Protein AF-A0A7V8Z0H1-F1 (afdb_monomer_lite)

Secondary structure (DSSP, 8-state):
----S-HHHHHHHH----HHHHHHHHHHHHHHHHHHS-TT-EEEEEEEEEEEE-TT-PEEEEEEEEEEETTEEEEEEEEEEEETTTTEEEEEEEESS----HHHHHHHHHHHHHTT-HHHHHHHHHH---SS---HHHHHHHHHHHHHHHTTSS----

Structure (mmCIF, N/CA/C/O backbone):
data_AF-A0A7V8Z0H1-F1
#
_entry.id   AF-A0A7V8Z0H1-F1
#
loop_
_atom_site.group_PDB
_atom_site.id
_atom_site.type_symbol
_atom_site.label_atom_id
_atom_site.label_alt_id
_atom_site.label_comp_id
_atom_site.label_asym_id
_atom_site.label_entity_id
_atom_site.label_seq_id
_atom_site.pdbx_PDB_ins_code
_atom_site.Cartn_x
_atom_site.Cartn_y
_atom_site.Cartn_z
_atom_site.occupancy
_atom_site.B_iso_or_equiv
_atom_site.auth_seq_id
_atom_site.auth_comp_id
_atom_site.auth_asym_id
_atom_site.auth_atom_id
_atom_site.pdbx_PDB_model_num
ATOM 1 N N . MET A 1 1 ? 2.721 -4.387 8.062 1.00 52.72 1 MET A N 1
ATOM 2 C CA . MET A 1 1 ? 2.190 -4.527 6.690 1.00 52.72 1 MET A CA 1
ATOM 3 C C . MET A 1 1 ? 2.760 -5.813 6.099 1.00 52.72 1 MET A C 1
ATOM 5 O O . MET A 1 1 ? 3.977 -5.933 6.044 1.00 52.72 1 MET A O 1
ATOM 9 N N . ARG A 1 2 ? 1.930 -6.827 5.809 1.00 49.59 2 ARG A N 1
ATOM 10 C CA . ARG A 1 2 ? 2.402 -8.104 5.236 1.00 49.59 2 ARG A CA 1
ATOM 11 C C . ARG A 1 2 ? 2.526 -7.967 3.715 1.00 49.59 2 ARG A C 1
ATOM 13 O O . ARG A 1 2 ? 1.660 -7.363 3.104 1.00 49.59 2 ARG A O 1
ATOM 20 N N . LEU A 1 3 ? 3.624 -8.512 3.185 1.00 55.59 3 LEU A N 1
ATOM 21 C CA . LEU A 1 3 ? 3.937 -8.830 1.783 1.00 55.59 3 LEU A CA 1
ATOM 22 C C . LEU A 1 3 ? 3.192 -7.995 0.722 1.00 55.59 3 LEU A C 1
ATOM 24 O O . LEU A 1 3 ? 2.133 -8.381 0.243 1.00 55.59 3 LEU A O 1
ATOM 28 N N . VAL A 1 4 ? 3.780 -6.853 0.353 1.00 71.69 4 VAL A N 1
ATOM 29 C CA . VAL A 1 4 ? 3.144 -5.881 -0.548 1.00 71.69 4 VAL A CA 1
ATOM 30 C C . VAL A 1 4 ? 3.444 -6.159 -2.021 1.00 71.69 4 VAL A C 1
ATOM 32 O O . VAL A 1 4 ? 2.535 -6.078 -2.829 1.00 71.69 4 VAL A O 1
ATOM 35 N N . ILE A 1 5 ? 4.673 -6.535 -2.389 1.00 85.19 5 ILE A N 1
ATOM 36 C CA . ILE A 1 5 ? 5.058 -6.917 -3.761 1.00 85.19 5 ILE A CA 1
ATOM 37 C C . ILE A 1 5 ? 6.189 -7.946 -3.656 1.00 85.19 5 ILE A C 1
ATOM 39 O O . ILE A 1 5 ? 7.102 -7.741 -2.861 1.00 85.19 5 ILE A O 1
ATOM 43 N N . GLN A 1 6 ? 6.153 -9.041 -4.423 1.00 89.31 6 GLN A N 1
ATOM 44 C CA . GLN A 1 6 ? 7.247 -10.022 -4.445 1.00 89.31 6 GLN A CA 1
ATOM 45 C C . GLN A 1 6 ? 8.370 -9.594 -5.397 1.00 89.31 6 GLN A C 1
ATOM 47 O O . GLN A 1 6 ? 8.119 -9.034 -6.465 1.00 89.31 6 GLN A O 1
ATOM 52 N N . GLN A 1 7 ? 9.620 -9.932 -5.063 1.00 90.88 7 GLN A N 1
ATOM 53 C CA . GLN A 1 7 ? 10.767 -9.664 -5.939 1.00 90.88 7 GLN A CA 1
ATOM 54 C C . GLN A 1 7 ? 10.627 -10.351 -7.305 1.00 90.88 7 GLN A C 1
ATOM 56 O O . GLN A 1 7 ? 10.996 -9.781 -8.327 1.00 90.88 7 GLN A O 1
ATOM 61 N N . THR A 1 8 ? 10.042 -11.548 -7.345 1.00 91.75 8 THR A N 1
ATOM 62 C CA . THR A 1 8 ? 9.727 -12.282 -8.581 1.00 91.75 8 THR A CA 1
ATOM 63 C C . THR A 1 8 ? 8.805 -11.490 -9.505 1.00 91.75 8 THR A C 1
ATOM 65 O O . THR A 1 8 ? 9.056 -11.412 -10.708 1.00 91.75 8 THR A O 1
ATOM 68 N N . ASP A 1 9 ? 7.766 -10.868 -8.953 1.00 91.56 9 ASP A N 1
ATOM 69 C CA . ASP A 1 9 ? 6.839 -10.030 -9.710 1.00 91.56 9 ASP A CA 1
ATOM 70 C C . ASP A 1 9 ? 7.521 -8.741 -10.173 1.00 91.56 9 ASP A C 1
ATOM 72 O O . ASP A 1 9 ? 7.336 -8.316 -11.314 1.00 91.56 9 ASP A O 1
ATOM 76 N N . PHE A 1 10 ? 8.375 -8.156 -9.326 1.00 94.44 10 PHE A N 1
ATOM 77 C CA . PHE A 1 10 ? 9.171 -6.981 -9.679 1.00 94.44 10 PHE A CA 1
ATOM 78 C C . PHE A 1 10 ? 10.102 -7.263 -10.863 1.00 94.44 10 PHE A C 1
ATOM 80 O O . PHE A 1 10 ? 10.134 -6.485 -11.820 1.00 94.44 10 PHE A O 1
ATOM 87 N N . VAL A 1 11 ? 10.816 -8.395 -10.841 1.00 94.44 11 VAL A N 1
ATOM 88 C CA . VAL A 1 11 ? 11.699 -8.801 -11.942 1.00 94.44 11 VAL A CA 1
ATOM 89 C C . VAL A 1 11 ? 10.898 -8.977 -13.229 1.00 94.44 11 VAL A C 1
ATOM 91 O O . VAL A 1 11 ? 11.335 -8.516 -14.282 1.00 94.44 11 VAL A O 1
ATOM 94 N N . LYS A 1 12 ? 9.710 -9.590 -13.169 1.00 93.44 12 LYS A N 1
ATOM 95 C CA . LYS A 1 12 ? 8.842 -9.747 -14.347 1.00 93.44 12 LYS A CA 1
ATOM 96 C C . LYS A 1 12 ? 8.382 -8.399 -14.909 1.00 93.44 12 LYS A C 1
ATOM 98 O O . LYS A 1 12 ? 8.441 -8.212 -16.124 1.00 93.44 12 LYS A O 1
ATOM 103 N N . ALA A 1 13 ? 7.962 -7.474 -14.046 1.00 94.00 13 ALA A N 1
ATOM 104 C CA . ALA A 1 13 ? 7.457 -6.165 -14.452 1.00 94.00 13 ALA A CA 1
ATOM 105 C C . ALA A 1 13 ? 8.573 -5.270 -15.013 1.00 94.00 13 ALA A C 1
ATOM 107 O O . ALA A 1 13 ? 8.498 -4.794 -16.142 1.00 94.00 13 ALA A O 1
ATOM 108 N N . PHE A 1 14 ? 9.664 -5.074 -14.276 1.00 94.06 14 PHE A N 1
ATOM 109 C CA . PHE A 1 14 ? 10.699 -4.121 -14.682 1.00 94.06 14 PHE A CA 1
ATOM 110 C C . PHE A 1 14 ? 11.805 -4.734 -15.557 1.00 94.06 14 PHE A C 1
ATOM 112 O O . PHE A 1 14 ? 12.540 -4.002 -16.225 1.00 94.06 14 PHE A O 1
ATOM 119 N N . ARG A 1 15 ? 11.908 -6.071 -15.616 1.00 92.00 15 ARG A N 1
ATOM 120 C CA . ARG A 1 15 ? 13.036 -6.816 -16.216 1.00 92.00 15 ARG A CA 1
ATOM 121 C C . ARG A 1 15 ? 14.385 -6.410 -15.616 1.00 92.00 15 ARG A C 1
ATOM 123 O O . ARG A 1 15 ? 15.381 -6.295 -16.327 1.00 92.00 15 ARG A O 1
ATOM 130 N N . LEU A 1 16 ? 14.382 -6.168 -14.309 1.00 92.00 16 LEU A N 1
ATOM 131 C CA . LEU A 1 16 ? 15.544 -5.819 -13.498 1.00 92.00 16 LEU A CA 1
ATOM 132 C C . LEU A 1 16 ? 15.784 -6.953 -12.503 1.00 92.00 16 LEU A C 1
ATOM 134 O O . LEU A 1 16 ? 14.843 -7.414 -11.865 1.00 92.00 16 LEU A O 1
ATOM 138 N N . THR A 1 17 ? 17.026 -7.411 -12.375 1.00 89.38 17 THR A N 1
ATOM 139 C CA . THR A 1 17 ? 17.398 -8.528 -11.485 1.00 89.38 17 THR A CA 1
ATOM 140 C C . THR A 1 17 ? 18.173 -8.077 -10.246 1.00 89.38 17 THR A C 1
ATOM 142 O O . THR A 1 17 ? 18.504 -8.900 -9.401 1.00 89.38 17 THR A O 1
ATOM 145 N N . ASP A 1 18 ? 18.480 -6.785 -10.145 1.00 88.56 18 ASP A N 1
ATOM 146 C CA . ASP A 1 18 ? 19.261 -6.194 -9.060 1.00 88.56 18 ASP A CA 1
ATOM 147 C C . ASP A 1 18 ? 18.405 -6.028 -7.793 1.00 88.56 18 ASP A C 1
ATOM 149 O O . ASP A 1 18 ? 17.353 -5.378 -7.821 1.00 88.56 18 ASP A O 1
ATOM 153 N N . SER A 1 19 ? 18.861 -6.605 -6.677 1.00 88.50 19 SER A N 1
ATOM 154 C CA . SER A 1 19 ? 18.176 -6.533 -5.383 1.00 88.50 19 SER A CA 1
ATOM 155 C C . SER A 1 19 ? 18.091 -5.105 -4.848 1.00 88.50 19 SER A C 1
ATOM 157 O O . SER A 1 19 ? 17.083 -4.750 -4.246 1.00 88.50 19 SER A O 1
ATOM 159 N N . ILE A 1 20 ? 19.079 -4.254 -5.142 1.00 92.94 20 ILE A N 1
ATOM 160 C CA . ILE A 1 20 ? 19.093 -2.857 -4.687 1.00 92.94 20 ILE A CA 1
ATOM 161 C C . ILE A 1 20 ? 17.933 -2.080 -5.321 1.00 92.94 20 ILE A C 1
ATOM 163 O O . ILE A 1 20 ? 17.272 -1.271 -4.674 1.00 92.94 20 ILE A O 1
ATOM 167 N N . GLN A 1 21 ? 17.650 -2.331 -6.599 1.00 93.38 21 GLN A N 1
ATOM 168 C CA . GLN A 1 21 ? 16.559 -1.660 -7.313 1.00 93.38 21 GLN A CA 1
ATOM 169 C C . GLN A 1 21 ? 15.197 -2.133 -6.806 1.00 93.38 21 GLN A C 1
ATOM 171 O O . GLN A 1 21 ? 14.266 -1.335 -6.703 1.00 93.38 21 GLN A O 1
ATOM 176 N N . TYR A 1 22 ? 15.090 -3.414 -6.453 1.00 94.75 22 TYR A N 1
ATOM 177 C CA . TYR A 1 22 ? 13.901 -3.941 -5.796 1.00 94.75 22 TYR A CA 1
ATOM 178 C C . TYR A 1 22 ? 13.662 -3.267 -4.437 1.00 94.75 22 TYR A C 1
ATOM 180 O O . TYR A 1 22 ? 12.550 -2.810 -4.182 1.00 94.75 22 TYR A O 1
ATOM 188 N N . GLU A 1 23 ? 14.694 -3.138 -3.602 1.00 93.62 23 GLU A N 1
ATOM 189 C CA . GLU A 1 23 ? 14.595 -2.468 -2.299 1.00 93.62 23 GLU A CA 1
ATOM 190 C C . GLU A 1 23 ? 14.170 -1.002 -2.445 1.00 93.62 23 GLU A C 1
ATOM 192 O O . GLU A 1 23 ? 13.203 -0.576 -1.817 1.00 93.62 23 GLU A O 1
ATOM 197 N N . GLN A 1 24 ? 14.796 -0.254 -3.360 1.00 94.06 24 GLN A N 1
ATOM 198 C CA . GLN A 1 24 ? 14.418 1.136 -3.649 1.00 94.06 24 GLN A CA 1
ATOM 199 C C . GLN A 1 24 ? 12.954 1.270 -4.081 1.00 94.06 24 GLN A C 1
ATOM 201 O O . GLN A 1 24 ? 12.252 2.202 -3.678 1.00 94.06 24 GLN A O 1
ATOM 206 N N . PHE A 1 25 ? 12.487 0.353 -4.928 1.00 95.00 25 PHE A N 1
ATOM 207 C CA . PHE A 1 25 ? 11.098 0.332 -5.362 1.00 95.00 25 PHE A CA 1
ATOM 208 C C . PHE A 1 25 ? 10.155 0.016 -4.196 1.00 95.00 25 PHE A C 1
ATOM 210 O O . PHE A 1 25 ? 9.154 0.710 -4.004 1.00 95.00 25 PHE A O 1
ATOM 217 N N . TYR A 1 26 ? 10.497 -0.989 -3.391 1.00 93.31 26 TYR A N 1
ATOM 218 C CA . TYR A 1 26 ? 9.709 -1.419 -2.243 1.00 93.31 26 TYR A CA 1
ATOM 219 C C . TYR A 1 26 ? 9.565 -0.310 -1.192 1.00 93.31 26 TYR A C 1
ATOM 221 O O . TYR A 1 26 ? 8.457 -0.037 -0.718 1.00 93.31 26 TYR A O 1
ATOM 229 N N . GLU A 1 27 ? 10.661 0.373 -0.859 1.00 92.81 27 GLU A N 1
ATOM 230 C CA . GLU A 1 27 ? 10.659 1.518 0.054 1.00 92.81 27 GLU A CA 1
ATOM 231 C C . GLU A 1 27 ? 9.777 2.649 -0.471 1.00 92.81 27 GLU A C 1
ATOM 233 O O . GLU A 1 27 ? 8.964 3.211 0.268 1.00 92.81 27 GLU A O 1
ATOM 238 N N . LYS A 1 28 ? 9.888 2.957 -1.767 1.00 93.44 28 LYS A N 1
ATOM 239 C CA . LYS A 1 28 ? 9.0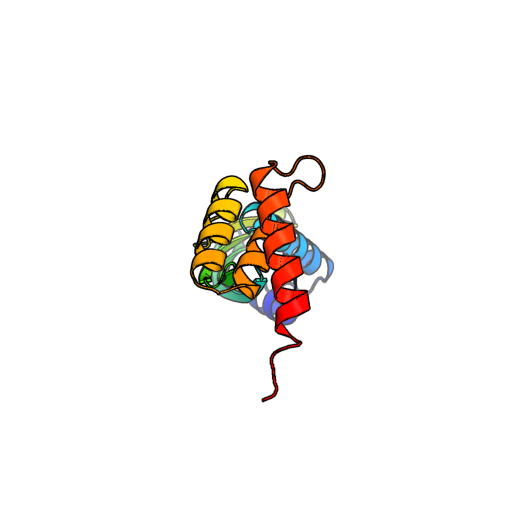84 4.004 -2.393 1.00 93.44 28 LYS A CA 1
ATOM 240 C C . LYS A 1 28 ? 7.591 3.673 -2.348 1.00 93.44 28 LYS A C 1
ATOM 242 O O . LYS A 1 28 ? 6.808 4.536 -1.960 1.00 93.44 28 LYS A O 1
ATOM 247 N N . VAL A 1 29 ? 7.196 2.449 -2.704 1.00 93.12 29 VAL A N 1
ATOM 248 C CA . VAL A 1 29 ? 5.795 1.992 -2.630 1.00 93.12 29 VAL A CA 1
ATOM 249 C C . VAL A 1 29 ? 5.279 2.053 -1.194 1.00 93.12 29 VAL A C 1
ATOM 251 O O . VAL A 1 29 ? 4.195 2.577 -0.952 1.00 93.12 29 VAL A O 1
ATOM 254 N N . THR A 1 30 ? 6.072 1.581 -0.232 1.00 91.44 30 THR A N 1
ATOM 255 C CA . THR A 1 30 ? 5.709 1.602 1.193 1.00 91.44 30 THR A CA 1
ATOM 256 C C . THR A 1 30 ? 5.482 3.024 1.698 1.00 91.44 30 THR A C 1
ATOM 258 O O . THR A 1 30 ? 4.509 3.274 2.407 1.00 91.44 30 THR A O 1
ATOM 261 N N . LYS A 1 31 ? 6.346 3.966 1.305 1.00 91.50 31 LYS A N 1
ATOM 262 C CA . LYS A 1 31 ? 6.202 5.376 1.667 1.00 91.50 31 LYS A CA 1
ATOM 263 C C . LYS A 1 31 ? 4.919 5.984 1.095 1.00 91.50 31 LYS A C 1
ATOM 265 O O . LYS A 1 31 ? 4.169 6.599 1.840 1.00 91.50 31 LYS A O 1
ATOM 270 N N . GLU A 1 32 ? 4.650 5.782 -0.194 1.00 92.62 32 GLU A N 1
ATOM 271 C CA . GLU A 1 32 ? 3.433 6.302 -0.837 1.00 92.62 32 GLU A CA 1
ATOM 272 C C . GLU A 1 32 ? 2.161 5.716 -0.201 1.00 92.62 32 GLU A C 1
ATOM 274 O O . GLU A 1 32 ? 1.202 6.443 0.036 1.00 92.62 32 GLU A O 1
ATOM 279 N N . LEU A 1 33 ? 2.161 4.422 0.148 1.00 90.44 33 LEU A N 1
ATOM 280 C CA . LEU A 1 33 ? 1.045 3.798 0.868 1.00 90.44 33 LEU A CA 1
ATOM 281 C C . LEU A 1 33 ? 0.841 4.408 2.258 1.00 90.44 33 LEU A C 1
ATOM 283 O O . LEU A 1 33 ? -0.296 4.663 2.638 1.00 90.44 33 LEU A O 1
ATOM 287 N N . ALA A 1 34 ? 1.916 4.659 3.009 1.00 86.75 34 ALA A N 1
ATOM 288 C CA . ALA A 1 34 ? 1.832 5.243 4.347 1.00 86.75 34 ALA A CA 1
ATOM 289 C C . ALA A 1 34 ? 1.327 6.698 4.346 1.00 86.75 34 ALA A C 1
ATOM 291 O O . ALA A 1 34 ? 0.773 7.149 5.344 1.00 86.75 34 ALA A O 1
ATOM 292 N N . GLU A 1 35 ? 1.514 7.430 3.244 1.00 86.75 35 GLU A N 1
ATOM 293 C CA . GLU A 1 35 ? 1.016 8.802 3.096 1.00 86.75 35 GLU A CA 1
ATOM 294 C C . GLU A 1 35 ? -0.496 8.856 2.818 1.00 86.75 35 GLU A C 1
ATOM 296 O O . GLU A 1 35 ? -1.156 9.816 3.215 1.00 86.75 35 GLU A O 1
ATOM 301 N N . ILE A 1 36 ? -1.056 7.837 2.155 1.00 86.75 36 ILE A N 1
ATOM 302 C CA . ILE A 1 36 ? -2.465 7.838 1.722 1.00 86.75 36 ILE A CA 1
ATOM 303 C C . ILE A 1 36 ? -3.369 6.924 2.554 1.00 86.75 36 ILE A C 1
ATOM 305 O O . ILE A 1 36 ? -4.576 7.152 2.614 1.00 86.75 36 ILE A O 1
ATOM 309 N N . LEU A 1 37 ? -2.820 5.873 3.167 1.00 86.12 37 LEU A N 1
ATOM 310 C CA . LEU A 1 37 ? -3.578 4.911 3.959 1.00 86.12 37 LEU A CA 1
ATOM 311 C C . LEU A 1 37 ? -3.469 5.221 5.447 1.00 86.12 37 LEU A C 1
ATOM 313 O O . LEU A 1 37 ? -2.411 5.563 5.970 1.00 86.12 37 LEU A O 1
ATOM 317 N N . HIS A 1 38 ? -4.576 5.011 6.154 1.00 81.12 38 HIS A N 1
ATOM 318 C CA . HIS A 1 38 ? -4.577 5.048 7.608 1.00 81.12 38 HIS A CA 1
ATOM 319 C C . HIS A 1 38 ? -3.642 3.955 8.177 1.00 81.12 38 HIS A C 1
ATOM 321 O O . HIS A 1 38 ? -3.641 2.844 7.645 1.00 81.12 38 HIS A O 1
ATOM 327 N N . PRO A 1 39 ? -2.918 4.177 9.295 1.00 76.94 39 PRO A N 1
ATOM 328 C CA . PRO A 1 39 ? -2.006 3.175 9.873 1.00 76.94 39 PRO A CA 1
ATOM 329 C C . PRO A 1 39 ? -2.628 1.819 10.239 1.00 76.94 39 PRO A C 1
ATOM 331 O O . PRO A 1 39 ? -1.918 0.826 10.373 1.00 76.94 39 PRO A O 1
ATOM 334 N N . LEU A 1 40 ? -3.948 1.780 10.431 1.00 75.50 40 LEU A N 1
ATOM 335 C CA . LEU A 1 40 ? -4.703 0.546 10.690 1.00 75.50 40 LEU A CA 1
ATOM 336 C C . LEU A 1 40 ? -5.209 -0.152 9.424 1.00 75.50 40 LEU A C 1
ATOM 338 O O . LEU A 1 40 ? -5.760 -1.248 9.522 1.00 75.50 40 LEU A O 1
ATOM 342 N N . ALA A 1 41 ? -5.072 0.474 8.256 1.00 84.62 41 ALA A N 1
ATOM 343 C CA . ALA A 1 41 ? -5.416 -0.171 7.006 1.00 84.62 41 ALA A CA 1
ATOM 344 C C . ALA A 1 41 ? -4.419 -1.299 6.714 1.00 84.62 41 ALA A C 1
ATOM 346 O O . ALA A 1 41 ? -3.215 -1.199 6.960 1.00 84.62 41 ALA A O 1
ATOM 347 N N . VAL A 1 42 ? -4.938 -2.384 6.164 1.00 87.62 42 VAL A N 1
ATOM 348 C CA . VAL A 1 42 ? -4.186 -3.552 5.740 1.00 87.62 42 VAL A CA 1
ATOM 349 C C . VAL A 1 42 ? -4.272 -3.614 4.226 1.00 87.62 42 VAL A C 1
ATOM 351 O O . VAL A 1 42 ? -5.353 -3.646 3.653 1.00 87.62 42 VAL A O 1
ATOM 354 N N . VAL A 1 43 ? -3.123 -3.620 3.559 1.00 89.50 43 VAL A N 1
ATOM 355 C CA . VAL A 1 43 ? -3.067 -3.924 2.128 1.00 89.50 43 VAL A CA 1
ATOM 356 C C . VAL A 1 43 ? -3.241 -5.433 1.970 1.00 89.50 43 VAL A C 1
ATOM 358 O O . VAL A 1 43 ? -2.399 -6.194 2.445 1.00 89.50 43 VAL A O 1
ATOM 361 N N . ASP A 1 44 ? -4.346 -5.856 1.355 1.00 87.12 44 ASP A N 1
ATOM 362 C CA . ASP A 1 44 ? -4.713 -7.272 1.217 1.00 87.12 44 ASP A CA 1
ATOM 363 C C . ASP A 1 44 ? -4.010 -7.907 0.013 1.00 87.12 44 ASP A C 1
ATOM 365 O O . ASP A 1 44 ? -3.513 -9.031 0.079 1.00 87.12 44 ASP A O 1
ATOM 369 N N . ASN A 1 45 ? -3.984 -7.184 -1.107 1.00 84.94 45 ASN A N 1
ATOM 370 C CA . ASN A 1 45 ? -3.220 -7.540 -2.293 1.00 84.94 45 ASN A CA 1
ATOM 371 C C . ASN A 1 45 ? -2.706 -6.270 -2.978 1.00 84.94 45 ASN A C 1
ATOM 373 O O . ASN A 1 45 ? -3.380 -5.243 -2.999 1.00 84.94 45 ASN A O 1
ATOM 377 N N . LEU A 1 46 ? -1.506 -6.342 -3.543 1.00 90.88 46 LEU A N 1
ATOM 378 C CA . LEU A 1 46 ? -0.975 -5.323 -4.434 1.00 90.88 46 LEU A CA 1
ATOM 379 C C . LEU A 1 46 ? -0.077 -6.016 -5.454 1.00 90.88 46 LEU A C 1
ATOM 381 O O . LEU A 1 46 ? 0.742 -6.866 -5.114 1.00 90.88 46 LEU A O 1
ATOM 385 N N . GLY A 1 47 ? -0.274 -5.693 -6.723 1.00 92.31 47 GLY A N 1
ATOM 386 C CA . GLY A 1 47 ? 0.475 -6.299 -7.810 1.00 92.31 47 GLY A CA 1
ATOM 387 C C . GLY A 1 47 ? 0.508 -5.405 -9.035 1.00 92.31 47 GLY A C 1
ATOM 388 O O . GLY A 1 47 ? -0.008 -4.286 -9.034 1.00 92.31 47 GLY A O 1
ATOM 389 N N . PHE A 1 48 ? 1.130 -5.915 -10.089 1.00 94.25 48 PHE A N 1
ATOM 390 C CA . PHE A 1 48 ? 1.289 -5.207 -11.350 1.00 94.25 48 PHE A CA 1
ATOM 391 C C . PHE A 1 48 ? 0.132 -5.536 -12.294 1.00 94.25 48 PHE A C 1
ATOM 393 O O . PHE A 1 48 ? -0.112 -6.700 -12.600 1.00 94.25 48 PHE A O 1
ATOM 400 N N . ALA A 1 49 ? -0.579 -4.509 -12.752 1.00 91.62 49 ALA A N 1
ATOM 401 C CA . ALA A 1 49 ? -1.709 -4.640 -13.668 1.00 91.62 49 ALA A CA 1
ATOM 402 C C . ALA A 1 49 ? -1.277 -4.559 -15.137 1.00 91.62 49 ALA A C 1
ATOM 404 O O . ALA A 1 49 ? -1.784 -5.294 -15.979 1.00 91.62 49 ALA A O 1
ATOM 405 N N . SER A 1 50 ? -0.345 -3.661 -15.456 1.00 92.19 50 SER A N 1
ATOM 406 C CA . SER A 1 50 ? 0.155 -3.478 -16.818 1.00 92.19 50 SER A CA 1
ATOM 407 C C . SER A 1 50 ? 1.608 -3.013 -16.805 1.00 92.19 50 SER A C 1
ATOM 409 O O . SER A 1 50 ? 2.120 -2.517 -15.797 1.00 92.19 50 SER A O 1
ATOM 411 N N . THR A 1 51 ? 2.305 -3.216 -17.921 1.00 95.62 51 THR A N 1
ATOM 412 C CA . THR A 1 51 ? 3.695 -2.796 -18.094 1.00 95.62 51 THR A CA 1
ATOM 413 C C . THR A 1 51 ? 3.958 -2.459 -19.553 1.00 95.62 51 THR A C 1
ATOM 415 O O . THR A 1 51 ? 3.625 -3.245 -20.438 1.00 95.62 51 THR A O 1
ATOM 418 N N . TRP A 1 52 ? 4.604 -1.325 -19.810 1.00 95.75 52 TRP A N 1
ATOM 419 C CA . TRP A 1 52 ? 5.031 -0.927 -21.151 1.00 95.75 52 TRP A CA 1
ATOM 420 C C . TRP A 1 52 ? 6.330 -0.113 -21.102 1.00 95.75 52 TRP A C 1
ATOM 422 O O . TRP A 1 52 ? 6.803 0.273 -20.032 1.00 95.75 52 TRP A O 1
ATOM 432 N N . ARG A 1 53 ? 6.961 0.103 -22.259 1.00 96.12 53 ARG A N 1
ATOM 433 C CA . ARG A 1 53 ? 8.203 0.880 -22.374 1.00 96.12 53 ARG A CA 1
ATOM 434 C C . ARG A 1 53 ? 8.022 2.043 -23.327 1.00 96.12 53 ARG A C 1
ATOM 436 O O . ARG A 1 53 ? 7.472 1.856 -24.409 1.00 96.12 53 ARG A O 1
ATOM 443 N N . ASP A 1 54 ? 8.502 3.214 -22.929 1.00 94.12 54 ASP A N 1
ATOM 444 C CA . ASP A 1 54 ? 8.511 4.382 -23.807 1.00 94.12 54 ASP A CA 1
ATOM 445 C C . ASP A 1 54 ? 9.709 4.371 -24.769 1.00 94.12 54 ASP A C 1
ATOM 447 O O . ASP A 1 54 ? 10.620 3.544 -24.665 1.00 94.12 54 ASP A O 1
ATOM 451 N N . ALA A 1 55 ? 9.713 5.314 -25.716 1.00 91.88 55 ALA A N 1
ATOM 452 C CA . ALA A 1 55 ? 10.797 5.476 -26.684 1.00 91.88 55 ALA A CA 1
ATOM 453 C C . ALA A 1 55 ? 12.156 5.795 -26.026 1.00 91.88 55 ALA A C 1
ATOM 455 O O . ALA A 1 55 ? 13.202 5.490 -26.593 1.00 91.88 55 ALA A O 1
ATOM 456 N N . GLY A 1 56 ? 12.154 6.365 -24.815 1.00 91.31 56 GLY A N 1
ATOM 457 C CA . GLY A 1 56 ? 13.355 6.616 -24.015 1.00 91.31 56 GLY A CA 1
ATOM 458 C C . GLY A 1 56 ? 13.872 5.377 -23.273 1.00 91.31 56 GLY A C 1
ATOM 459 O O . GLY A 1 56 ? 14.909 5.441 -22.611 1.00 91.31 56 GLY A O 1
ATOM 460 N N . GLY A 1 57 ? 13.170 4.245 -23.372 1.00 92.38 57 GLY A N 1
ATOM 461 C CA . GLY A 1 57 ? 13.504 3.007 -22.681 1.00 92.38 57 GLY A CA 1
ATOM 462 C C . GLY A 1 57 ? 13.151 3.007 -21.193 1.00 92.38 57 GLY A C 1
ATOM 463 O O . GLY A 1 57 ? 13.616 2.116 -20.474 1.00 92.38 57 GLY A O 1
ATOM 464 N N . ASN A 1 58 ? 12.346 3.963 -20.716 1.00 96.12 58 ASN A N 1
ATOM 465 C CA . ASN A 1 58 ? 11.796 3.907 -19.364 1.00 96.12 58 ASN A CA 1
ATOM 466 C C . ASN A 1 58 ? 10.699 2.848 -19.313 1.00 96.12 58 ASN A C 1
ATOM 468 O O . ASN A 1 58 ? 9.953 2.659 -20.274 1.00 96.12 58 ASN A O 1
ATOM 472 N N . THR A 1 59 ? 10.607 2.144 -18.188 1.00 97.19 59 THR A N 1
ATOM 473 C CA . THR A 1 59 ? 9.589 1.102 -18.000 1.00 97.19 59 THR A CA 1
ATOM 474 C C . THR A 1 59 ? 8.482 1.639 -17.113 1.00 97.19 59 THR A C 1
ATOM 476 O O . THR A 1 59 ? 8.741 2.006 -15.971 1.00 97.19 59 THR A O 1
ATOM 479 N N . HIS A 1 60 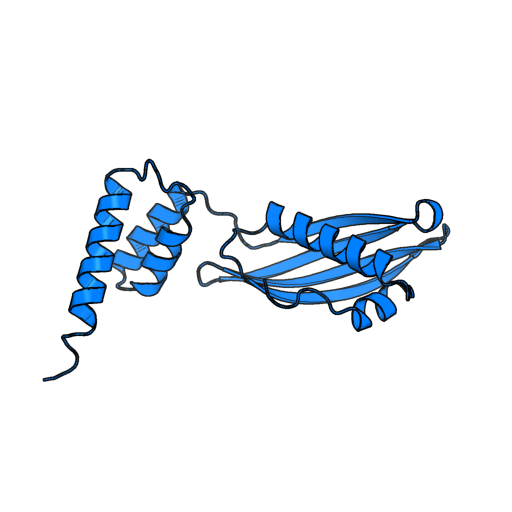? 7.272 1.699 -17.653 1.00 97.69 60 HIS A N 1
ATOM 480 C CA . HIS A 1 60 ? 6.060 2.163 -16.990 1.00 97.69 60 HIS A CA 1
ATOM 481 C C . HIS A 1 60 ? 5.271 0.959 -16.507 1.00 97.69 60 HIS A C 1
ATOM 483 O O . HIS A 1 60 ? 5.143 -0.030 -17.227 1.00 97.69 60 HIS A O 1
ATOM 489 N N . VAL A 1 61 ? 4.759 1.042 -15.289 1.00 97.06 61 VAL A N 1
ATOM 490 C CA . VAL A 1 61 ? 4.101 -0.054 -14.594 1.00 97.06 61 VAL A CA 1
ATOM 491 C C . VAL A 1 61 ? 2.904 0.489 -13.830 1.00 97.06 61 VAL A C 1
ATOM 493 O O . VAL A 1 61 ? 3.044 1.384 -12.995 1.00 97.06 61 VAL A O 1
ATOM 496 N N . THR A 1 62 ? 1.731 -0.082 -14.081 1.00 97.00 62 THR A N 1
ATOM 497 C CA . THR A 1 62 ? 0.526 0.210 -13.302 1.00 97.00 62 THR A CA 1
ATOM 498 C C . THR A 1 62 ? 0.415 -0.786 -12.155 1.00 97.00 62 THR A C 1
ATOM 500 O O . THR A 1 62 ? 0.552 -1.993 -12.359 1.00 97.00 62 THR A O 1
ATOM 503 N N . LEU A 1 63 ? 0.145 -0.287 -10.953 1.00 95.00 63 LEU A N 1
ATOM 504 C CA . LEU A 1 63 ? -0.182 -1.081 -9.775 1.00 95.00 63 LEU A CA 1
ATOM 505 C C . LEU A 1 63 ? -1.695 -1.155 -9.587 1.00 95.00 63 LEU A C 1
ATOM 507 O O . LEU A 1 63 ? -2.397 -0.167 -9.799 1.00 95.00 63 LEU A O 1
ATOM 511 N N . LYS A 1 64 ? -2.181 -2.311 -9.137 1.00 94.88 64 LYS A N 1
ATOM 512 C CA . LYS A 1 64 ? -3.569 -2.501 -8.709 1.00 94.88 64 LYS A CA 1
ATOM 513 C C . LYS A 1 64 ? -3.634 -3.472 -7.541 1.00 94.88 64 LYS A C 1
ATOM 515 O O . LYS A 1 64 ? -2.863 -4.431 -7.464 1.00 94.88 64 LYS A O 1
ATOM 520 N N . GLY A 1 65 ? -4.554 -3.207 -6.630 1.00 92.94 65 GLY A N 1
ATOM 521 C CA . GLY A 1 65 ? -4.708 -3.963 -5.407 1.00 92.94 65 GLY A CA 1
ATOM 522 C C . GLY A 1 65 ? -5.971 -3.591 -4.648 1.00 92.94 65 GLY A C 1
ATOM 523 O O . GLY A 1 65 ? -6.831 -2.854 -5.127 1.00 92.94 65 GLY A O 1
ATOM 524 N N . THR A 1 66 ? -6.060 -4.091 -3.428 1.00 93.19 66 THR A N 1
ATOM 525 C CA . THR A 1 66 ? -7.130 -3.803 -2.483 1.00 93.19 66 THR A CA 1
ATOM 526 C C . THR A 1 66 ? -6.542 -3.598 -1.101 1.00 93.19 66 THR A C 1
ATOM 528 O O . THR A 1 66 ? -5.593 -4.276 -0.700 1.00 93.19 66 THR A O 1
ATOM 531 N N . ALA A 1 67 ? -7.125 -2.654 -0.376 1.00 91.38 67 ALA A N 1
ATOM 532 C CA . ALA A 1 67 ? -6.852 -2.430 1.028 1.00 91.38 67 ALA A CA 1
ATOM 533 C C . ALA A 1 67 ? -8.141 -2.582 1.834 1.00 91.38 67 ALA A C 1
ATOM 535 O O . ALA A 1 67 ? -9.223 -2.181 1.393 1.00 91.38 67 ALA A O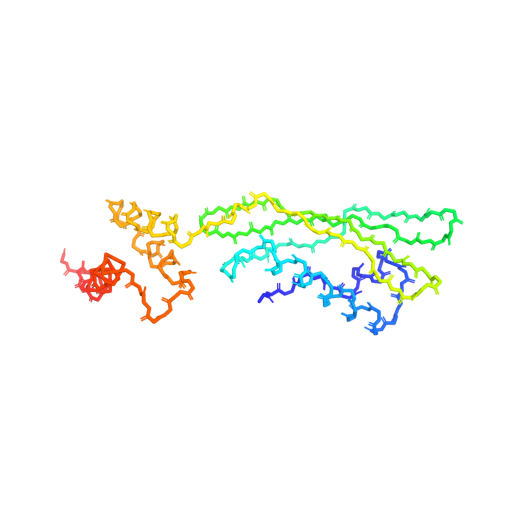 1
ATOM 536 N N . SER A 1 68 ? -8.011 -3.142 3.027 1.00 88.31 68 SER A N 1
ATOM 537 C CA . SER A 1 68 ? -9.069 -3.252 4.012 1.00 88.31 68 SER A CA 1
ATOM 538 C C . SER A 1 68 ? -8.772 -2.359 5.212 1.00 88.31 68 SER A C 1
ATOM 540 O O . SER A 1 68 ? -7.644 -2.231 5.673 1.00 88.31 68 SER A O 1
ATOM 542 N N . GLY A 1 69 ? -9.795 -1.699 5.730 1.00 82.75 69 GLY A N 1
ATOM 543 C CA . GLY A 1 69 ? -9.690 -0.849 6.906 1.00 82.75 69 GLY A CA 1
ATOM 544 C C . GLY A 1 69 ? -11.077 -0.418 7.338 1.00 82.75 69 GLY A C 1
ATOM 545 O O . GLY A 1 69 ? -11.940 -0.195 6.492 1.00 82.75 69 GLY A O 1
ATOM 546 N N . PHE A 1 70 ? -11.305 -0.329 8.651 1.00 75.38 70 PHE A N 1
ATOM 547 C CA . PHE A 1 70 ? -12.572 0.186 9.188 1.00 75.38 70 PHE A CA 1
ATOM 548 C C . PHE A 1 70 ? -13.813 -0.552 8.651 1.00 75.38 70 PHE A C 1
ATOM 550 O O . PHE A 1 70 ? -14.778 0.061 8.203 1.00 75.38 70 PHE A O 1
ATOM 557 N N . GLY A 1 71 ? -13.740 -1.887 8.583 1.00 72.44 71 GLY A N 1
ATOM 558 C CA . GLY A 1 71 ? -14.836 -2.727 8.083 1.00 72.44 71 GLY A CA 1
ATOM 559 C C . GLY A 1 71 ? -15.112 -2.608 6.578 1.00 72.44 71 GLY A C 1
ATOM 560 O O . GLY A 1 71 ? -16.028 -3.250 6.070 1.00 72.44 71 GLY A O 1
ATOM 561 N N . ARG A 1 72 ? -14.326 -1.818 5.838 1.00 80.38 72 ARG A N 1
ATOM 562 C CA . ARG A 1 72 ? -14.470 -1.618 4.394 1.00 80.38 72 ARG A CA 1
ATOM 563 C C . ARG A 1 72 ? -13.279 -2.200 3.656 1.00 80.38 72 ARG A C 1
ATOM 565 O O . ARG A 1 72 ? -12.155 -2.183 4.149 1.00 80.38 72 ARG A O 1
ATOM 572 N N . ARG A 1 73 ? -13.534 -2.679 2.442 1.00 88.94 73 ARG A N 1
ATOM 573 C CA . ARG A 1 73 ? -12.508 -3.098 1.489 1.00 88.94 73 ARG A CA 1
ATOM 574 C C . ARG A 1 73 ? -12.640 -2.258 0.230 1.00 88.94 73 ARG A C 1
ATOM 576 O O . ARG A 1 73 ? -13.744 -2.128 -0.299 1.00 88.94 73 ARG A O 1
ATOM 583 N N . LYS A 1 74 ? -11.539 -1.655 -0.203 1.00 92.12 74 LYS A N 1
ATOM 584 C CA . LYS A 1 74 ? -11.511 -0.654 -1.271 1.00 92.12 74 LYS A CA 1
ATOM 585 C C . LYS A 1 74 ? -10.328 -0.852 -2.203 1.00 92.12 74 LYS A C 1
ATOM 587 O O . LYS A 1 74 ? -9.355 -1.518 -1.846 1.00 92.12 74 LYS A O 1
ATOM 592 N N . GLU A 1 75 ? -10.452 -0.315 -3.413 1.00 93.12 75 GLU A N 1
ATOM 593 C CA . GLU A 1 75 ? -9.408 -0.417 -4.426 1.00 93.12 75 GLU A CA 1
ATOM 594 C C . GLU A 1 75 ? -8.243 0.525 -4.101 1.00 93.12 75 GLU A C 1
ATOM 596 O O . GLU A 1 75 ? -8.432 1.658 -3.645 1.00 93.12 75 GLU A O 1
ATOM 601 N N . ILE A 1 76 ? -7.033 0.027 -4.344 1.00 93.62 76 ILE A N 1
ATOM 602 C CA . ILE A 1 76 ? -5.811 0.824 -4.395 1.00 93.62 76 ILE A CA 1
ATOM 603 C C . ILE A 1 76 ? -5.181 0.639 -5.770 1.00 93.62 76 ILE A C 1
ATOM 605 O O . ILE A 1 76 ? -5.184 -0.459 -6.335 1.00 93.62 76 ILE A O 1
ATOM 609 N N . GLY A 1 77 ? -4.600 1.701 -6.301 1.00 94.56 77 GLY A N 1
ATOM 610 C CA . GLY A 1 77 ? -3.918 1.652 -7.582 1.00 94.56 77 GLY A CA 1
ATOM 611 C C . GLY A 1 77 ? -2.817 2.686 -7.662 1.00 94.56 77 GLY A C 1
ATOM 612 O O . GLY A 1 77 ? -2.613 3.481 -6.751 1.00 94.56 77 GLY A O 1
ATOM 613 N N . GLY A 1 78 ? -2.055 2.664 -8.741 1.00 95.75 78 GLY A N 1
ATOM 614 C CA . GLY A 1 78 ? -0.975 3.622 -8.903 1.00 95.75 78 GLY A CA 1
ATOM 615 C C . GLY A 1 78 ? -0.195 3.413 -10.177 1.00 95.75 78 GLY A C 1
ATOM 616 O O . GLY A 1 78 ? -0.407 2.450 -10.910 1.00 95.75 78 GLY A O 1
ATOM 617 N N . GLU A 1 79 ? 0.742 4.313 -10.417 1.00 96.94 79 GLU A N 1
ATOM 618 C CA . GLU A 1 79 ? 1.615 4.262 -11.580 1.00 96.94 79 GLU A CA 1
ATOM 619 C C . GLU A 1 79 ? 3.046 4.542 -11.155 1.00 96.94 79 GLU A C 1
ATOM 621 O O . GLU A 1 79 ? 3.318 5.491 -10.415 1.00 96.94 79 GLU A O 1
ATOM 626 N N . PHE A 1 80 ? 3.958 3.707 -11.640 1.00 96.88 80 PHE A N 1
ATOM 627 C CA . PHE A 1 80 ? 5.386 3.813 -11.405 1.00 96.88 80 PHE A CA 1
ATOM 628 C C . PHE A 1 80 ? 6.162 3.711 -12.706 1.00 96.88 80 PHE A C 1
ATOM 630 O O . PHE A 1 80 ? 5.822 2.960 -13.613 1.00 96.88 80 PHE A O 1
ATOM 637 N N . VAL A 1 81 ? 7.256 4.453 -12.768 1.00 97.06 81 VAL A N 1
ATOM 638 C CA . VAL A 1 81 ? 8.151 4.538 -13.910 1.00 97.06 81 VAL A CA 1
ATOM 639 C C . VAL A 1 81 ? 9.572 4.318 -13.423 1.00 97.06 81 VAL A C 1
ATOM 641 O O . VAL A 1 81 ? 10.058 5.031 -12.541 1.00 97.06 81 VAL A O 1
ATOM 644 N N . TRP A 1 82 ? 10.251 3.343 -14.019 1.00 97.19 82 TRP A N 1
ATOM 645 C CA . TRP A 1 82 ? 11.691 3.171 -13.902 1.00 97.19 82 TRP A CA 1
ATOM 646 C C . TRP A 1 82 ? 12.403 4.067 -14.912 1.00 97.19 82 TRP A C 1
ATOM 648 O O . TRP A 1 82 ? 12.340 3.833 -16.123 1.00 97.19 82 TRP A O 1
ATOM 658 N N . LEU A 1 83 ? 13.097 5.083 -14.404 1.00 95.81 83 LEU A N 1
ATOM 659 C CA . LEU A 1 83 ? 13.878 6.025 -15.196 1.00 95.81 83 LE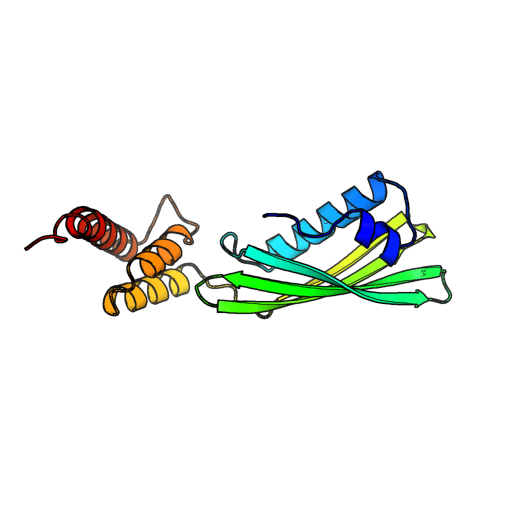U A CA 1
ATOM 660 C C . LEU A 1 83 ? 15.268 5.436 -15.434 1.00 95.81 83 LEU A C 1
ATOM 662 O O . LEU A 1 83 ? 16.166 5.593 -14.604 1.00 95.81 83 LEU A O 1
ATOM 666 N N . LYS A 1 84 ? 15.452 4.759 -16.573 1.00 92.38 84 LYS A N 1
ATOM 667 C CA . LYS A 1 84 ? 16.648 3.946 -16.864 1.00 92.38 84 LYS A CA 1
ATOM 668 C C . LYS A 1 84 ? 17.958 4.722 -16.694 1.00 92.38 84 LYS A C 1
ATOM 670 O O . LYS A 1 84 ? 18.889 4.223 -16.068 1.00 92.38 84 LYS A O 1
ATOM 675 N N . ASN A 1 85 ? 18.019 5.945 -17.223 1.00 93.25 85 ASN A N 1
ATOM 676 C CA . ASN A 1 85 ? 19.236 6.765 -17.204 1.00 93.25 85 ASN A CA 1
ATOM 677 C C . ASN A 1 85 ? 19.544 7.332 -15.814 1.00 93.25 85 ASN A C 1
ATOM 679 O O . ASN A 1 85 ? 20.705 7.465 -15.445 1.00 93.25 85 ASN A O 1
ATOM 683 N N . LEU A 1 86 ? 18.506 7.642 -15.035 1.00 93.31 86 LEU A N 1
ATOM 684 C CA . LEU A 1 86 ? 18.653 8.177 -13.679 1.00 93.31 86 LEU A CA 1
ATOM 685 C C . LEU A 1 86 ? 18.777 7.077 -12.623 1.00 93.31 86 LEU A C 1
ATOM 687 O O . LEU A 1 86 ? 19.076 7.383 -11.472 1.00 93.31 86 LEU A O 1
ATOM 691 N N . ARG A 1 87 ? 18.525 5.820 -13.009 1.00 93.69 87 ARG A N 1
ATOM 692 C CA . ARG A 1 87 ? 18.448 4.652 -12.129 1.00 93.69 87 ARG A CA 1
ATOM 693 C C . ARG A 1 87 ? 17.565 4.903 -10.903 1.00 93.69 87 ARG A C 1
ATOM 695 O O . ARG A 1 87 ? 17.970 4.642 -9.774 1.00 93.69 87 ARG A O 1
ATOM 702 N N . ARG A 1 88 ? 16.373 5.469 -11.121 1.00 95.31 88 ARG A N 1
ATOM 703 C CA . ARG A 1 88 ? 15.427 5.834 -10.054 1.00 95.31 88 ARG A CA 1
ATOM 704 C C . ARG A 1 88 ? 13.986 5.536 -10.442 1.00 95.31 88 ARG A C 1
ATOM 706 O O . ARG A 1 88 ? 13.624 5.598 -11.616 1.00 95.31 88 ARG A O 1
ATOM 713 N N . PHE A 1 89 ? 13.156 5.295 -9.431 1.00 95.94 89 PHE A N 1
ATOM 714 C CA . PHE A 1 89 ? 11.710 5.162 -9.582 1.00 95.94 89 PHE A CA 1
ATOM 715 C C . PHE A 1 89 ? 10.998 6.496 -9.358 1.00 95.94 89 PHE A C 1
ATOM 717 O O . PHE A 1 89 ? 11.301 7.235 -8.419 1.00 95.94 89 PHE A O 1
ATOM 724 N N . ARG A 1 90 ? 10.003 6.781 -10.197 1.00 95.44 90 ARG A N 1
ATOM 725 C CA . ARG A 1 90 ? 9.037 7.871 -10.019 1.00 95.44 90 ARG A CA 1
ATOM 726 C C . ARG A 1 90 ? 7.637 7.284 -10.080 1.00 95.44 90 ARG A C 1
ATOM 728 O O . ARG A 1 90 ? 7.382 6.454 -10.934 1.00 95.44 90 ARG A O 1
ATOM 735 N N . GLY A 1 91 ? 6.732 7.721 -9.220 1.00 94.50 91 GLY A N 1
ATOM 736 C CA . GLY A 1 91 ? 5.364 7.220 -9.234 1.00 94.50 91 GLY A CA 1
ATOM 737 C C . GLY A 1 91 ? 4.549 7.736 -8.068 1.00 94.50 91 GLY A C 1
ATOM 738 O O . GLY A 1 91 ? 5.103 8.415 -7.197 1.00 94.50 91 GLY A O 1
ATOM 739 N N . LYS A 1 92 ? 3.254 7.429 -8.097 1.00 94.94 92 LYS A N 1
ATOM 740 C CA . LYS A 1 92 ? 2.285 7.742 -7.043 1.00 94.94 92 LYS A CA 1
ATOM 741 C C . LYS A 1 92 ? 1.261 6.623 -6.909 1.00 94.94 92 LYS A C 1
ATOM 743 O O . LYS A 1 92 ? 0.974 5.920 -7.879 1.00 94.94 92 LYS A O 1
ATOM 748 N N . ILE A 1 93 ? 0.700 6.505 -5.711 1.00 94.44 93 ILE A N 1
ATOM 749 C CA . ILE A 1 93 ? -0.388 5.580 -5.387 1.00 94.44 93 ILE A CA 1
ATOM 750 C C . ILE A 1 93 ? -1.625 6.399 -5.010 1.00 94.44 93 ILE A C 1
ATOM 752 O O . ILE A 1 93 ? -1.520 7.492 -4.457 1.00 94.44 93 ILE A O 1
ATOM 756 N N . TRP A 1 94 ? -2.796 5.874 -5.336 1.00 93.56 94 TRP A N 1
ATOM 757 C CA . TRP A 1 94 ? -4.097 6.374 -4.925 1.00 93.56 94 TRP A CA 1
ATOM 758 C C . TRP A 1 94 ? -4.886 5.259 -4.231 1.00 93.56 94 TRP A C 1
ATOM 760 O O . TRP A 1 94 ? -4.617 4.067 -4.404 1.00 93.56 94 TRP A O 1
ATOM 770 N N . SER A 1 95 ? -5.861 5.658 -3.419 1.00 90.81 95 SER A N 1
ATOM 771 C CA . SER A 1 95 ? -6.716 4.756 -2.653 1.00 90.81 95 SER A CA 1
ATOM 772 C C . SER A 1 95 ? -8.137 5.302 -2.618 1.00 90.81 95 SER A C 1
ATOM 774 O O . SER A 1 95 ? -8.330 6.496 -2.395 1.00 90.81 95 SER A O 1
ATOM 776 N N . GLU A 1 96 ? -9.127 4.430 -2.799 1.00 88.38 96 GLU A N 1
ATOM 777 C CA . GLU A 1 96 ? -10.535 4.747 -2.520 1.00 88.38 96 GLU A CA 1
ATOM 778 C C . GLU A 1 96 ? -10.885 4.643 -1.027 1.00 88.38 96 GLU A C 1
ATOM 780 O O . GLU A 1 96 ? -12.017 4.918 -0.621 1.00 88.38 96 GLU A O 1
ATOM 785 N N . LEU A 1 97 ? -9.946 4.184 -0.195 1.00 83.56 97 LEU A N 1
ATOM 786 C CA . LEU A 1 97 ? -10.141 4.140 1.244 1.00 83.56 97 LEU A CA 1
ATOM 787 C C . LEU A 1 97 ? -10.047 5.564 1.800 1.00 83.56 97 LEU A C 1
ATOM 789 O O . LEU A 1 97 ? -8.987 6.186 1.761 1.00 83.56 97 LEU A O 1
ATOM 793 N N . GLU A 1 98 ? -11.165 6.067 2.315 1.00 70.81 98 GLU A N 1
ATOM 794 C CA . GLU A 1 98 ? -11.227 7.382 2.946 1.00 70.81 98 GLU A CA 1
ATOM 795 C C . GLU A 1 98 ? -10.302 7.434 4.163 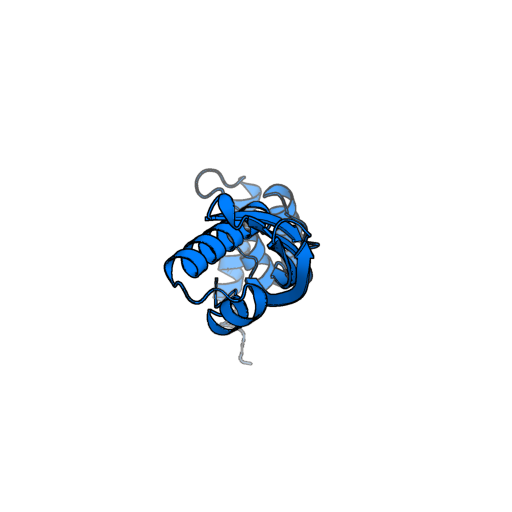1.00 70.81 98 GLU A C 1
ATOM 797 O O . GLU A 1 98 ? -10.333 6.561 5.035 1.00 70.81 98 GLU A O 1
ATOM 802 N N . ASN A 1 99 ? -9.490 8.487 4.240 1.00 70.94 99 ASN A N 1
ATOM 803 C CA . ASN A 1 99 ? -8.730 8.765 5.444 1.00 70.94 99 ASN A CA 1
ATOM 804 C C . ASN A 1 99 ? -9.643 9.500 6.433 1.00 70.94 99 ASN A C 1
ATOM 806 O O . ASN A 1 99 ? -10.124 10.600 6.150 1.00 70.94 99 ASN A O 1
ATOM 810 N N . HIS A 1 100 ? -9.921 8.877 7.574 1.00 74.00 100 HIS A N 1
ATOM 811 C CA . HIS A 1 100 ? -10.781 9.454 8.600 1.00 74.00 100 HIS A CA 1
ATOM 812 C C . HIS A 1 100 ? -9.945 10.228 9.622 1.00 74.00 100 HIS A C 1
ATOM 814 O O . HIS A 1 100 ? -8.980 9.710 10.176 1.00 74.00 100 HIS A O 1
ATOM 820 N N . SER A 1 101 ? -10.344 11.468 9.902 1.00 73.19 101 SER A N 1
ATOM 821 C CA . SER A 1 101 ? -9.809 12.249 11.023 1.00 73.19 101 SER A CA 1
ATOM 822 C C . SER A 1 101 ? -10.143 11.608 12.374 1.00 73.19 101 SER A C 1
ATOM 824 O O . SER A 1 101 ? -11.162 10.931 12.510 1.00 73.19 101 SER A O 1
ATOM 826 N N . ASP A 1 102 ? -9.367 11.921 13.414 1.00 74.56 102 ASP A N 1
ATOM 827 C CA . ASP A 1 102 ? -9.634 11.482 14.795 1.00 74.56 102 ASP A CA 1
ATOM 828 C C . ASP A 1 102 ? -11.070 11.782 15.263 1.00 74.56 102 ASP A C 1
ATOM 830 O O . ASP A 1 102 ? -11.685 10.990 15.980 1.00 74.56 102 ASP A O 1
ATOM 834 N N . VAL A 1 103 ? -11.638 12.918 14.839 1.00 77.50 103 VAL A N 1
ATOM 835 C CA . VAL A 1 103 ? -13.027 13.287 15.156 1.00 77.50 103 VAL A CA 1
ATOM 836 C C . VAL A 1 103 ? -14.012 12.331 14.485 1.00 77.50 103 VAL A C 1
ATOM 838 O O . VAL A 1 103 ? -14.949 11.866 15.135 1.00 77.50 103 VAL A O 1
ATOM 841 N N . GLN A 1 104 ? -13.796 12.006 13.209 1.00 77.81 104 GLN A N 1
ATOM 842 C CA . GLN A 1 104 ? -14.627 11.044 12.483 1.00 77.81 104 GLN A CA 1
ATOM 843 C C . GLN A 1 104 ? -14.491 9.643 13.082 1.00 77.81 104 GLN A C 1
ATOM 845 O O . GLN A 1 104 ? -15.506 8.995 13.321 1.00 77.81 104 GLN A O 1
ATOM 850 N N . LEU A 1 105 ? -13.274 9.216 13.427 1.00 79.31 105 LEU A N 1
ATOM 851 C CA . LEU A 1 105 ? -13.021 7.939 14.100 1.00 79.31 105 LEU A CA 1
ATOM 852 C C . LEU A 1 105 ? -13.762 7.856 15.441 1.00 79.31 105 LEU A C 1
ATOM 854 O O . LEU A 1 105 ? -14.377 6.837 15.750 1.00 79.31 105 LEU A O 1
ATOM 858 N N . LEU A 1 106 ? -13.798 8.945 16.214 1.00 82.19 106 LEU A N 1
ATOM 859 C CA . LEU A 1 106 ? -14.569 9.006 17.455 1.00 82.19 106 LEU A CA 1
ATOM 860 C C . LEU A 1 106 ? -16.085 8.915 17.219 1.00 82.19 106 LEU A C 1
ATOM 862 O O . LEU A 1 106 ? -16.794 8.291 18.014 1.00 82.19 106 LEU A O 1
ATOM 866 N N . MET A 1 107 ? -16.602 9.547 16.164 1.00 82.62 107 MET A N 1
ATOM 867 C CA . MET A 1 107 ? -18.019 9.441 15.798 1.00 82.62 107 MET A CA 1
ATOM 868 C C . MET A 1 107 ? -18.372 8.011 15.378 1.00 82.62 107 MET A C 1
ATOM 870 O O . MET A 1 107 ? -19.330 7.452 15.907 1.00 82.62 107 MET A O 1
ATOM 874 N N . MET A 1 108 ? -17.544 7.388 14.538 1.00 82.56 108 MET A N 1
ATOM 875 C CA . MET A 1 108 ? -17.703 5.991 14.125 1.00 82.56 108 MET A CA 1
ATOM 876 C C . MET A 1 108 ? -17.655 5.042 15.329 1.00 82.56 108 MET A C 1
ATOM 878 O O . MET A 1 108 ? -18.531 4.194 15.477 1.00 82.56 108 MET A O 1
ATOM 882 N N . ALA A 1 109 ? -16.722 5.253 16.265 1.00 83.62 109 ALA A N 1
ATOM 883 C CA . ALA A 1 109 ? -16.650 4.480 17.505 1.00 83.62 109 ALA A CA 1
ATOM 884 C C . ALA A 1 109 ? -17.933 4.584 18.346 1.00 83.62 109 ALA A C 1
ATOM 886 O O . ALA A 1 109 ? -18.406 3.588 18.896 1.00 83.62 109 ALA A O 1
ATOM 887 N N . ARG A 1 110 ? -18.508 5.790 18.461 1.00 83.62 110 ARG A N 1
ATOM 888 C CA . ARG A 1 110 ? -19.771 6.010 19.184 1.00 83.62 110 ARG A CA 1
ATOM 889 C C . ARG A 1 110 ? -20.937 5.297 18.518 1.00 83.62 110 ARG A C 1
ATOM 891 O O . ARG A 1 110 ? -21.766 4.725 19.225 1.00 83.62 110 ARG A O 1
ATOM 898 N N . ASP A 1 111 ? -21.007 5.344 17.196 1.00 86.12 111 ASP A N 1
ATOM 899 C CA . ASP A 1 111 ? -22.092 4.723 16.447 1.00 86.12 111 ASP A CA 1
ATOM 900 C C . ASP A 1 111 ? -22.003 3.193 16.495 1.00 86.12 111 ASP A C 1
ATOM 902 O O . ASP A 1 111 ? -23.008 2.552 16.804 1.00 86.12 111 ASP A O 1
ATOM 906 N N . SER A 1 112 ? -20.815 2.600 16.334 1.00 84.69 112 SER A N 1
ATOM 907 C CA . SER A 1 112 ? -20.617 1.153 16.525 1.00 84.69 112 SER A CA 1
ATOM 908 C C . SER A 1 112 ? -20.911 0.712 17.961 1.00 84.69 112 SER A C 1
ATOM 910 O O . SER A 1 112 ? -21.552 -0.315 18.170 1.00 84.69 112 SER A O 1
ATOM 912 N N . TYR A 1 113 ? -20.552 1.513 18.975 1.00 83.62 113 TYR A N 1
ATOM 913 C CA . TYR A 1 113 ? -20.936 1.228 20.364 1.00 83.62 113 TYR A CA 1
ATOM 914 C C . TYR A 1 113 ? -22.460 1.195 20.553 1.00 83.62 113 TYR A C 1
ATOM 916 O O . TYR A 1 113 ? -22.980 0.305 21.225 1.00 83.62 113 TYR A O 1
ATOM 924 N N . ARG A 1 114 ? -23.194 2.137 19.942 1.00 86.62 114 ARG A N 1
ATOM 925 C CA . ARG A 1 114 ? -24.670 2.173 19.984 1.00 86.62 114 ARG A CA 1
ATOM 926 C C . ARG A 1 114 ? -25.308 0.967 19.293 1.00 86.62 114 ARG A C 1
ATOM 928 O O . ARG A 1 114 ? -26.379 0.546 19.714 1.00 86.62 114 ARG A O 1
ATOM 935 N N . LYS A 1 115 ? -24.649 0.415 18.272 1.00 87.44 115 LYS A N 1
ATOM 936 C CA . LYS A 1 115 ? -25.062 -0.802 17.554 1.00 87.44 115 LYS A CA 1
ATOM 937 C C . LYS A 1 115 ? -24.603 -2.106 18.216 1.00 87.44 115 LYS A C 1
ATOM 939 O O . LYS A 1 115 ? -24.892 -3.171 17.689 1.00 87.44 115 LYS A O 1
ATOM 944 N N . LEU A 1 116 ? -23.922 -2.034 19.365 1.00 84.94 116 LEU A N 1
ATOM 945 C CA . LEU A 1 116 ? -23.339 -3.181 20.078 1.00 84.94 116 LEU A CA 1
ATOM 946 C C . LEU A 1 116 ? -22.188 -3.879 19.316 1.00 84.94 116 LEU A C 1
ATOM 948 O O . LEU A 1 116 ? -21.780 -4.985 19.660 1.00 84.94 116 LEU A O 1
ATOM 952 N N . GLU A 1 117 ? -21.594 -3.213 18.323 1.00 79.75 117 GLU A N 1
ATOM 953 C CA . GLU A 1 117 ? -20.444 -3.686 17.536 1.00 79.75 117 GLU A CA 1
ATOM 954 C C . GLU A 1 117 ? -19.125 -3.347 18.261 1.00 79.75 117 GLU A C 1
ATOM 956 O O . GLU A 1 117 ? -18.286 -2.575 17.788 1.00 79.75 117 GLU A O 1
ATOM 961 N N . TYR A 1 118 ? -18.938 -3.886 19.470 1.00 79.94 118 TYR A N 1
ATOM 962 C CA . TYR A 1 118 ? -17.882 -3.436 20.390 1.00 79.94 118 TYR A CA 1
ATOM 963 C C . TYR A 1 118 ? -16.460 -3.614 19.858 1.00 79.94 118 TYR A C 1
ATOM 965 O O . TYR A 1 118 ? -15.606 -2.758 20.081 1.00 79.94 118 TYR A O 1
ATOM 973 N N . ARG A 1 119 ? -16.197 -4.696 19.116 1.00 77.19 119 ARG A N 1
ATOM 974 C CA . ARG A 1 119 ? -14.887 -4.930 18.494 1.00 77.19 119 ARG A CA 1
ATOM 975 C C . ARG A 1 119 ? -14.537 -3.828 17.496 1.00 77.19 119 ARG A C 1
ATOM 977 O O . ARG A 1 119 ? -13.396 -3.376 17.449 1.00 77.19 119 ARG A O 1
ATOM 984 N N . GLU A 1 120 ? -15.520 -3.379 16.726 1.00 74.75 120 GLU A N 1
ATOM 985 C CA . GLU A 1 120 ? -15.341 -2.306 15.755 1.00 74.75 120 GLU A CA 1
ATOM 986 C C . GLU A 1 120 ? -15.147 -0.960 16.457 1.00 74.75 120 GLU A C 1
ATOM 988 O O . GLU A 1 120 ? -14.200 -0.237 16.150 1.00 74.75 120 GLU A O 1
ATOM 993 N N . ALA A 1 121 ? -15.950 -0.681 17.489 1.00 80.44 121 ALA A N 1
ATOM 994 C CA . ALA A 1 121 ? -15.794 0.505 18.329 1.00 80.44 121 ALA A CA 1
ATOM 995 C C . ALA A 1 121 ? -14.385 0.605 18.951 1.00 80.44 121 ALA A C 1
ATOM 997 O O . ALA A 1 121 ? -13.774 1.676 18.941 1.00 80.44 121 ALA A O 1
ATOM 998 N N . THR A 1 122 ? -13.838 -0.514 19.437 1.00 80.50 122 THR A N 1
ATOM 999 C CA . THR A 1 122 ? -12.461 -0.598 19.951 1.00 80.50 122 THR A CA 1
ATOM 1000 C C . THR A 1 122 ? -11.424 -0.340 18.861 1.00 80.50 122 THR A C 1
ATOM 1002 O O . THR A 1 122 ? -10.472 0.405 19.093 1.00 80.50 122 THR A O 1
ATOM 1005 N N . ASN A 1 123 ? -11.603 -0.909 17.665 1.00 79.00 123 ASN A N 1
ATOM 1006 C CA . ASN A 1 123 ? -10.694 -0.679 16.540 1.00 79.00 123 ASN A CA 1
ATOM 1007 C C . ASN A 1 123 ? -10.635 0.807 16.163 1.00 79.00 123 ASN A C 1
ATOM 1009 O O . ASN A 1 123 ? -9.541 1.342 15.999 1.00 79.00 123 ASN A O 1
ATOM 1013 N N . TYR A 1 124 ? -11.786 1.485 16.095 1.00 81.50 124 TYR A N 1
ATOM 1014 C CA . TYR A 1 124 ? -11.850 2.927 15.845 1.00 81.50 124 TYR A CA 1
ATOM 1015 C C . TYR A 1 124 ? -11.155 3.745 16.937 1.00 81.50 124 TYR A C 1
ATOM 1017 O O . TYR A 1 124 ? -10.435 4.686 16.626 1.00 81.50 124 TYR A O 1
ATOM 1025 N N . LEU A 1 125 ? -11.320 3.391 18.215 1.00 79.69 125 LEU A N 1
ATOM 1026 C CA . LEU A 1 125 ? -10.653 4.105 19.310 1.00 79.69 125 LEU A CA 1
ATOM 1027 C C . LEU A 1 125 ? -9.137 3.905 19.322 1.00 79.69 125 LEU A C 1
ATOM 1029 O O . LEU A 1 125 ? -8.405 4.855 19.584 1.00 79.69 125 LEU A O 1
ATOM 1033 N N . ASN A 1 126 ? -8.663 2.696 19.023 1.00 77.19 126 ASN A N 1
ATOM 1034 C CA . ASN A 1 126 ? -7.232 2.404 18.919 1.00 77.19 126 ASN A CA 1
ATOM 1035 C C . ASN A 1 126 ? -6.579 3.092 17.709 1.00 77.19 126 ASN A C 1
ATOM 1037 O O . ASN A 1 126 ? -5.362 3.249 17.679 1.00 77.19 126 ASN A O 1
ATOM 1041 N N . ALA A 1 127 ? -7.384 3.496 16.722 1.00 75.06 127 ALA A N 1
ATOM 1042 C CA . ALA A 1 127 ? -6.950 4.220 15.533 1.00 75.06 127 ALA A CA 1
ATOM 1043 C C . ALA A 1 127 ? -6.585 5.686 15.810 1.00 75.06 127 ALA A C 1
ATOM 1045 O O . ALA A 1 127 ? -5.813 6.265 15.051 1.00 75.06 127 ALA A O 1
ATOM 1046 N N . ILE A 1 128 ? -7.140 6.276 16.875 1.00 78.38 128 ILE A N 1
ATOM 1047 C CA . ILE A 1 128 ? -6.979 7.695 17.210 1.00 78.38 128 ILE A CA 1
ATOM 1048 C C . ILE A 1 128 ? -5.531 7.952 17.641 1.00 78.38 128 ILE A C 1
ATOM 1050 O O . ILE A 1 128 ? -5.061 7.407 18.642 1.00 78.38 128 ILE A O 1
ATOM 1054 N N . GLN A 1 129 ? -4.824 8.815 16.908 1.00 63.31 129 GLN A N 1
ATOM 1055 C CA . GLN A 1 129 ? -3.374 9.011 17.049 1.00 63.31 129 GLN A CA 1
ATOM 1056 C C . GLN A 1 129 ? -2.947 9.857 18.261 1.00 63.31 129 GLN A C 1
ATOM 1058 O O . GLN A 1 129 ? -1.767 10.180 18.387 1.00 63.31 129 GLN A O 1
ATOM 1063 N N . VAL A 1 130 ? -3.852 10.221 19.176 1.00 55.81 130 VAL A N 1
ATOM 1064 C CA . VAL A 1 130 ? -3.536 11.080 20.332 1.00 55.81 130 VAL A CA 1
ATOM 1065 C C . VAL A 1 130 ? -3.572 10.284 21.645 1.00 55.81 130 VAL A C 1
ATOM 1067 O O . VAL A 1 130 ? -4.633 10.161 22.256 1.00 55.81 130 VAL A O 1
ATOM 1070 N N . PRO A 1 131 ? -2.423 9.814 22.177 1.00 49.53 131 PRO A N 1
ATOM 1071 C CA . PRO A 1 131 ? -2.380 9.127 23.467 1.00 49.53 131 PRO A CA 1
ATOM 1072 C C . PRO A 1 131 ? -2.433 10.086 24.665 1.00 49.53 131 PRO A C 1
ATOM 1074 O O . PRO A 1 131 ? -2.757 9.656 25.767 1.00 49.53 131 PRO A O 1
ATOM 1077 N N . LYS A 1 132 ? -2.090 11.374 24.493 1.00 49.81 132 LYS A N 1
ATOM 1078 C CA . LYS A 1 132 ? -1.871 12.288 25.634 1.00 49.81 132 LYS A CA 1
ATOM 1079 C C . LYS A 1 132 ? -3.031 13.225 25.970 1.00 49.81 132 LYS A C 1
ATOM 1081 O O . LYS A 1 132 ? -3.126 13.628 27.118 1.00 49.81 132 LYS A O 1
ATOM 1086 N N . ASN A 1 133 ? -3.927 13.519 25.029 1.00 49.94 133 ASN A N 1
ATOM 1087 C CA . ASN A 1 133 ? -5.087 14.396 25.234 1.00 49.94 133 ASN A CA 1
ATOM 1088 C C . ASN A 1 133 ? -6.313 13.872 24.474 1.00 49.94 133 ASN A C 1
ATOM 1090 O O . ASN A 1 133 ? -6.895 14.579 23.652 1.00 49.94 133 ASN A O 1
ATOM 1094 N N . LEU A 1 134 ? -6.717 12.623 24.728 1.00 57.25 134 LEU A N 1
ATOM 1095 C CA . LEU A 1 134 ? -8.051 12.188 24.315 1.00 57.25 134 LEU A CA 1
ATOM 1096 C C . LEU A 1 134 ? -9.071 13.185 24.892 1.00 57.25 134 LEU A C 1
ATOM 1098 O O . LEU A 1 134 ? -9.051 13.434 26.104 1.00 57.25 134 LEU A O 1
ATOM 1102 N N . PRO A 1 135 ? -9.978 13.750 24.075 1.00 65.44 135 PRO A N 1
ATOM 1103 C CA . PRO A 1 135 ? -11.092 14.527 24.595 1.00 65.44 135 PRO A CA 1
ATOM 1104 C C . PRO A 1 135 ? -11.796 13.726 25.696 1.00 65.44 135 PRO A C 1
ATOM 1106 O O . PRO A 1 135 ? -11.938 12.506 25.575 1.00 65.44 135 PRO A O 1
ATOM 1109 N N . ARG A 1 136 ? -12.266 14.379 26.771 1.00 70.00 136 ARG A N 1
ATOM 1110 C CA . ARG A 1 136 ? -12.932 13.692 27.905 1.00 70.00 136 ARG A CA 1
ATOM 1111 C C . ARG A 1 136 ? -14.017 12.706 27.442 1.00 70.00 136 ARG A C 1
ATOM 1113 O O . ARG A 1 136 ? -14.217 11.661 28.056 1.00 70.00 136 ARG A O 1
ATOM 1120 N N . SER A 1 137 ? -14.690 13.027 26.338 1.00 70.38 137 SER A N 1
ATOM 1121 C CA . SER A 1 137 ? -15.671 12.183 25.656 1.00 70.38 137 SER A CA 1
ATOM 1122 C C . SER A 1 137 ? -15.113 10.854 25.134 1.00 70.38 137 SER A C 1
ATOM 1124 O O . SER A 1 137 ? -15.784 9.834 25.281 1.00 70.38 137 SER A O 1
ATOM 1126 N N . ALA A 1 138 ? -13.920 10.849 24.542 1.00 68.00 138 ALA A N 1
ATOM 1127 C CA . ALA A 1 138 ? -13.267 9.659 24.005 1.00 68.00 138 ALA A CA 1
ATOM 1128 C C . ALA A 1 138 ? -12.716 8.766 25.124 1.00 68.00 138 ALA A C 1
ATOM 1130 O O . ALA A 1 138 ? -12.952 7.561 25.122 1.00 68.00 138 ALA A O 1
ATOM 1131 N N . ALA A 1 139 ? -12.089 9.362 26.145 1.00 72.06 139 ALA A N 1
ATOM 1132 C CA . ALA A 1 139 ? -11.624 8.630 27.326 1.00 72.06 139 ALA A CA 1
ATOM 1133 C C . ALA A 1 139 ? -12.783 7.952 28.083 1.00 72.06 139 ALA A C 1
ATOM 1135 O O . ALA A 1 139 ? -12.660 6.810 28.525 1.00 72.06 139 ALA A O 1
ATOM 1136 N N . LYS A 1 140 ? -13.936 8.630 28.196 1.00 78.69 140 LYS A N 1
ATOM 1137 C CA . LYS A 1 140 ? -15.153 8.049 28.783 1.00 78.69 140 LYS A CA 1
ATOM 1138 C C . LYS A 1 140 ? -15.685 6.881 27.950 1.00 78.69 140 LYS A C 1
ATOM 1140 O O . LYS A 1 140 ? -16.050 5.864 28.526 1.00 78.69 140 LYS A O 1
ATOM 1145 N N . LEU A 1 141 ? -15.727 7.018 26.622 1.00 74.88 141 LEU A N 1
ATOM 1146 C CA . LEU A 1 141 ? -16.193 5.952 25.730 1.00 74.88 141 LEU A CA 1
ATOM 1147 C C . LEU A 1 141 ? -15.292 4.714 25.811 1.00 74.88 141 LEU A C 1
ATOM 1149 O O . LEU A 1 141 ? -15.806 3.608 25.937 1.00 74.88 141 LEU A O 1
ATOM 1153 N N . ARG A 1 142 ? -13.967 4.908 25.827 1.00 75.56 142 ARG A N 1
ATOM 1154 C CA . ARG A 1 142 ? -12.994 3.820 25.975 1.00 75.56 142 ARG A CA 1
ATOM 1155 C C . ARG A 1 142 ? -13.230 3.014 27.252 1.00 75.56 142 ARG A C 1
ATOM 1157 O O . ARG A 1 142 ? -13.417 1.808 27.170 1.00 75.56 142 ARG A O 1
ATOM 1164 N N . ARG A 1 143 ? -13.348 3.692 28.400 1.00 77.69 143 ARG A N 1
ATOM 1165 C CA . ARG A 1 143 ? -13.648 3.040 29.688 1.00 77.69 143 ARG A CA 1
ATOM 1166 C C . ARG A 1 143 ? -14.962 2.259 29.669 1.00 77.69 143 ARG A C 1
ATOM 1168 O O . ARG A 1 143 ? -15.054 1.221 30.308 1.00 77.69 143 ARG A O 1
ATOM 1175 N N . LEU A 1 144 ? -15.992 2.763 28.982 1.00 73.75 144 LEU A N 1
ATOM 1176 C CA . LEU A 1 144 ? -17.278 2.063 28.870 1.00 73.75 144 LEU A CA 1
ATOM 1177 C C . LEU A 1 144 ? -17.158 0.783 28.038 1.00 73.75 144 LEU A C 1
ATOM 1179 O O . LEU A 1 144 ? -17.729 -0.235 28.418 1.00 73.75 144 LEU A O 1
ATOM 1183 N N . ILE A 1 145 ? -16.413 0.838 26.932 1.00 70.31 145 ILE A N 1
ATOM 1184 C CA . ILE A 1 145 ? -16.157 -0.319 26.071 1.00 70.31 145 ILE A CA 1
ATOM 1185 C C . ILE A 1 145 ? -15.305 -1.360 26.802 1.00 70.31 145 ILE A C 1
ATOM 1187 O O . ILE A 1 145 ? -15.704 -2.516 26.852 1.00 70.31 145 ILE A O 1
ATOM 1191 N N . GLU A 1 146 ? -14.192 -0.950 27.419 1.00 72.88 146 GLU A N 1
ATOM 1192 C CA . GLU A 1 146 ? -13.305 -1.831 28.196 1.00 72.88 146 GLU A CA 1
ATOM 1193 C C . GLU A 1 146 ? -14.078 -2.537 29.313 1.00 72.88 146 GLU A C 1
ATOM 1195 O O . GLU A 1 146 ? -14.097 -3.763 29.363 1.00 72.88 146 GLU A O 1
ATOM 1200 N N . LYS A 1 147 ? -14.843 -1.776 30.108 1.00 73.94 147 LYS A N 1
ATOM 1201 C CA . LYS A 1 147 ? -15.705 -2.330 31.155 1.00 73.94 147 LYS A CA 1
ATOM 1202 C C . LYS A 1 147 ? -16.685 -3.362 30.583 1.00 73.94 147 LYS A C 1
ATOM 1204 O O . LYS A 1 147 ? -16.890 -4.412 31.173 1.00 73.94 147 LYS A O 1
ATOM 1209 N N . ARG A 1 148 ? -17.320 -3.091 29.439 1.00 65.00 148 ARG A N 1
ATOM 1210 C CA . ARG A 1 148 ? -18.322 -4.006 28.865 1.00 65.00 148 ARG A CA 1
ATOM 1211 C C . ARG A 1 148 ? -17.708 -5.259 28.243 1.00 65.00 148 ARG A C 1
ATOM 1213 O O . ARG A 1 148 ? -18.358 -6.291 28.299 1.00 65.00 148 ARG A O 1
ATOM 1220 N N . ILE A 1 149 ? -16.500 -5.176 27.685 1.00 63.28 149 ILE A N 1
ATOM 1221 C CA . ILE A 1 149 ? -15.743 -6.342 27.205 1.00 63.28 149 ILE A CA 1
ATOM 1222 C C . ILE A 1 149 ? -15.334 -7.218 28.396 1.00 63.28 149 ILE A C 1
ATOM 1224 O O . ILE A 1 149 ? -15.575 -8.417 28.364 1.00 63.28 149 ILE A O 1
ATOM 1228 N N . GLU A 1 150 ? -14.830 -6.618 29.481 1.00 62.44 150 GLU A N 1
ATOM 1229 C CA . GLU A 1 150 ? -14.470 -7.337 30.715 1.00 62.44 150 GLU A CA 1
ATOM 1230 C C . GLU A 1 150 ? -15.661 -8.076 31.349 1.00 62.44 150 GLU A C 1
ATOM 1232 O O . GLU A 1 150 ? -15.491 -9.178 31.857 1.00 62.44 150 GLU A O 1
ATOM 1237 N N . PHE A 1 151 ? -16.870 -7.503 31.290 1.00 58.25 151 PHE A N 1
ATOM 1238 C CA . PHE A 1 151 ? -18.098 -8.145 31.790 1.00 58.25 151 PHE A CA 1
ATOM 1239 C C . PHE A 1 151 ? -18.856 -8.967 30.729 1.00 58.25 151 PHE A C 1
ATOM 1241 O O . PHE A 1 151 ? -19.853 -9.606 31.050 1.00 58.25 151 PHE A O 1
ATOM 1248 N N . GLY A 1 152 ? -18.436 -8.921 29.462 1.00 49.44 152 GLY A N 1
ATOM 1249 C CA . GLY A 1 152 ? -19.116 -9.559 28.330 1.00 49.44 152 GLY A CA 1
ATOM 1250 C C . GLY A 1 152 ? -18.646 -10.986 28.049 1.00 49.44 152 GLY A C 1
ATOM 1251 O O . GLY A 1 152 ? -19.406 -11.755 27.473 1.00 49.44 152 GLY A O 1
ATOM 1252 N N . ASP A 1 153 ? -17.449 -11.354 28.517 1.00 47.16 153 ASP A N 1
ATOM 1253 C CA . ASP A 1 153 ? -16.951 -12.740 28.525 1.00 47.16 153 ASP A CA 1
ATOM 1254 C C . ASP A 1 153 ? -17.385 -13.531 29.779 1.00 47.16 153 ASP A C 1
ATOM 1256 O O . ASP A 1 153 ? -17.048 -14.706 29.916 1.00 47.16 153 ASP A O 1
ATOM 1260 N N . THR A 1 154 ? -18.162 -12.928 30.691 1.00 45.81 154 THR A N 1
ATOM 1261 C CA . THR A 1 154 ? -18.710 -13.621 31.876 1.00 45.81 154 THR A CA 1
ATOM 1262 C C . THR A 1 154 ? -20.170 -14.063 31.759 1.00 45.81 154 THR A C 1
ATOM 1264 O O . THR A 1 154 ? -20.575 -14.926 32.529 1.00 45.81 154 THR A O 1
ATOM 1267 N N . ASP A 1 155 ? -20.942 -13.579 30.782 1.00 40.53 155 ASP A N 1
ATOM 1268 C CA . ASP A 1 155 ? -22.374 -13.925 30.650 1.00 40.53 155 ASP A CA 1
ATOM 1269 C C . ASP A 1 155 ? -22.637 -14.917 29.503 1.00 40.53 155 ASP A C 1
ATOM 1271 O O . ASP A 1 155 ? -23.577 -14.788 28.718 1.00 40.53 155 ASP A O 1
ATOM 1275 N N . GLY A 1 156 ? -21.776 -15.932 29.414 1.00 43.06 156 GLY A N 1
ATOM 1276 C CA . GLY A 1 156 ? -21.890 -17.071 28.506 1.00 43.06 156 GLY A CA 1
ATOM 1277 C C . GLY A 1 156 ? -22.234 -18.388 29.201 1.00 43.06 156 GLY A C 1
ATOM 1278 O O . GLY A 1 156 ? -21.692 -19.405 28.799 1.00 43.06 156 GLY A O 1
ATOM 1279 N N . THR A 1 157 ? -23.074 -18.390 30.244 1.00 36.06 157 THR A N 1
ATOM 1280 C CA . THR A 1 157 ? -23.830 -19.582 30.698 1.00 36.06 157 THR A CA 1
ATOM 1281 C C . THR A 1 157 ? -24.873 -19.181 31.740 1.00 36.06 157 THR A C 1
ATOM 1283 O O . THR A 1 157 ? -24.481 -18.882 32.863 1.00 36.06 157 THR A O 1
ATOM 1286 N N . ILE A 1 158 ? -26.163 -19.185 31.375 1.00 36.00 158 ILE A N 1
ATOM 1287 C CA . ILE A 1 158 ? -27.209 -20.081 31.921 1.00 36.00 158 ILE A CA 1
ATOM 1288 C C . ILE A 1 158 ? -28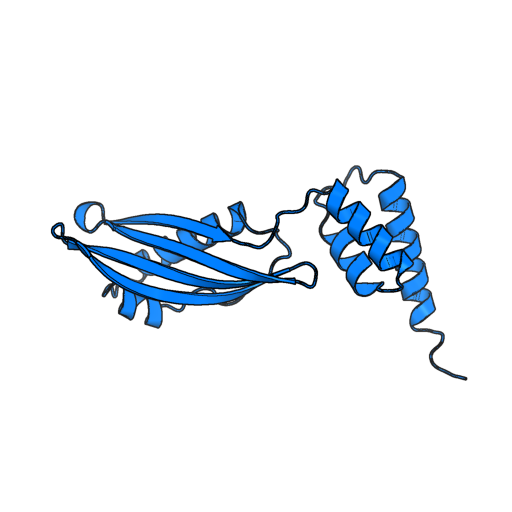.203 -20.358 30.789 1.00 36.00 158 ILE A C 1
ATOM 1290 O O . ILE A 1 158 ? -28.668 -19.372 30.175 1.00 36.00 158 ILE A O 1
#

Sequence (158 aa):
MRLVIQQTDFVKAFRLTDSIQYEQFYEKVTKELAEILHPLAVVDNLGFASTWRDAGGNTHVTLKGTASGFGRRKEIGGEFVWLKNLRRFRGKIWSELENHSDVQLLMMARDSYRKLEYREATNYLNAIQVPKNLPRSAAKLRRLIEKRIEFGDTDGTI

pLDDT: mean 82.36, std 14.39, range [36.0, 97.69]

Foldseek 3Di:
DPDAEDPVQVCVAQVDDDVVLVVQVVVVVVVLCPVADQPQKDFPYKHWDDWDADPQRKIKTKMWGWIDDLNDIWIKIKIWIQPPVVRHIDMHIHIPDDDDALVRLCVSLVVCVVVVVLVSSVRSLVSHPDPDCDDPSSVVSVVVSVVCVVCVVVPPDD

Radius of gyration: 20.89 Å; chains: 1; bounding box: 46×35×59 Å